Protein AF-0000000084714976 (afdb_homodimer)

Radius of gyration: 17.78 Å; Cα contacts (8 Å, |Δi|>4): 195; chains: 2; bounding box: 33×64×33 Å

Sequence (140 aa):
MPLVHIYVTPPLEDEGQRKELFRSVTEAISKSLEKPPEQTRILLHELPETDWSVAGETVDVRRRASKARKMPLVHIYVTPPLEDEGQRKELFRSVTEAISKSLEKPPEQTRILLHELPETDWSVAGETVDVRRRASKARK

Secondary structure (DSSP, 8-state):
--EEEEEEPSPP-SHHHHHHHHHHHHHHHHHHHT--GGG-EEEEEE--GGG-EETTEEHHHHHHHHHHH-/--EEEEEEPSP--SHHHHHHHHHHHHHHHHHHHT--GGG-EEEEEE--GGG-EETTEEHHHHHHHHHHH-

Structure (mmCIF, N/CA/C/O backbone):
data_AF-0000000084714976-model_v1
#
loop_
_entity.id
_entity.type
_entity.pdbx_description
1 polymer '4-oxalocrotonate tautomerase-like domain-containing protein'
#
loop_
_atom_site.group_PDB
_atom_site.id
_atom_site.type_symbol
_atom_site.label_atom_id
_atom_site.label_alt_id
_atom_site.label_comp_id
_atom_site.label_asym_id
_atom_site.label_entity_id
_atom_site.label_seq_id
_atom_site.pdbx_PDB_ins_code
_atom_site.Cartn_x
_atom_site.Cartn_y
_atom_site.Cartn_z
_atom_site.occupancy
_atom_site.B_iso_or_equiv
_atom_site.auth_seq_id
_atom_site.auth_comp_id
_atom_site.auth_asym_id
_atom_site.auth_atom_id
_atom_site.pdbx_PDB_model_num
ATOM 1 N N . MET A 1 1 ? 1.905 -13.617 -3.014 1 80.56 1 MET A N 1
ATOM 2 C CA . MET A 1 1 ? 2.621 -12.727 -2.104 1 80.56 1 MET A CA 1
ATOM 3 C C . MET A 1 1 ? 2.252 -11.273 -2.363 1 80.56 1 MET A C 1
ATOM 5 O O . MET A 1 1 ? 2.51 -10.742 -3.447 1 80.56 1 MET A O 1
ATOM 9 N N . PRO A 1 2 ? 1.432 -10.719 -1.462 1 95.19 2 PRO A N 1
ATOM 10 C CA . PRO A 1 2 ? 1.127 -9.305 -1.667 1 95.19 2 PRO A CA 1
ATOM 11 C C . PRO A 1 2 ? 2.104 -8.383 -0.943 1 95.19 2 PRO A C 1
ATOM 13 O O . PRO A 1 2 ? 2.551 -8.695 0.164 1 95.19 2 PRO A O 1
ATOM 16 N N . LEU A 1 3 ? 2.539 -7.406 -1.6 1 97.38 3 LEU A N 1
ATOM 17 C CA . LEU A 1 3 ? 3.354 -6.332 -1.044 1 97.38 3 LEU A CA 1
ATOM 18 C C . LEU A 1 3 ? 2.586 -5.016 -1.039 1 97.38 3 LEU A C 1
ATOM 20 O O . LEU A 1 3 ? 2.004 -4.625 -2.055 1 97.38 3 LEU A O 1
ATOM 24 N N . VAL A 1 4 ? 2.564 -4.348 0.109 1 98.44 4 VAL A N 1
ATOM 25 C CA . VAL A 1 4 ? 1.783 -3.121 0.254 1 98.44 4 VAL A CA 1
ATOM 26 C C . VAL A 1 4 ? 2.693 -1.978 0.696 1 98.44 4 VAL A C 1
ATOM 28 O O . VAL A 1 4 ? 3.393 -2.086 1.705 1 98.44 4 VAL A O 1
ATOM 31 N N . HIS A 1 5 ? 2.693 -0.931 -0.038 1 98.62 5 HIS A N 1
ATOM 32 C CA . HIS A 1 5 ? 3.314 0.324 0.371 1 98.62 5 HIS A CA 1
ATOM 33 C C . HIS A 1 5 ? 2.268 1.335 0.827 1 98.62 5 HIS A C 1
ATOM 35 O O . HIS A 1 5 ? 1.275 1.562 0.132 1 98.62 5 HIS A O 1
ATOM 41 N N . ILE A 1 6 ? 2.545 1.916 1.93 1 98.25 6 ILE A N 1
ATOM 42 C CA . ILE A 1 6 ? 1.669 2.967 2.434 1 98.25 6 ILE A CA 1
ATOM 43 C C . ILE A 1 6 ? 2.467 4.254 2.625 1 98.25 6 ILE A C 1
ATOM 45 O O . ILE A 1 6 ? 3.51 4.254 3.285 1 98.25 6 ILE A O 1
ATOM 49 N N . TYR A 1 7 ? 2.035 5.336 2.057 1 97.12 7 TYR A N 1
ATOM 50 C CA . TYR A 1 7 ? 2.621 6.668 2.182 1 97.12 7 TYR A CA 1
ATOM 51 C C . TYR A 1 7 ? 1.706 7.594 2.973 1 97.12 7 TYR A C 1
ATOM 53 O O . TYR A 1 7 ? 0.538 7.773 2.619 1 97.12 7 TYR A O 1
ATOM 61 N N . VAL A 1 8 ? 2.211 8.125 4.012 1 95.5 8 VAL A N 1
ATOM 62 C CA . VAL A 1 8 ? 1.41 9 4.867 1 95.5 8 VAL A CA 1
ATOM 63 C C . VAL A 1 8 ? 2.256 10.172 5.352 1 95.5 8 VAL A C 1
ATOM 65 O O . VAL A 1 8 ? 3.488 10.117 5.316 1 95.5 8 VAL A O 1
ATOM 68 N N . THR A 1 9 ? 1.541 11.227 5.711 1 93.12 9 THR A N 1
ATOM 69 C CA . THR A 1 9 ? 2.197 12.375 6.312 1 93.12 9 THR A CA 1
ATOM 70 C C . THR A 1 9 ? 2.266 12.227 7.832 1 93.12 9 THR A C 1
ATOM 72 O O . THR A 1 9 ? 1.256 11.953 8.477 1 93.12 9 THR A O 1
ATOM 75 N N . PRO A 1 10 ? 3.48 12.438 8.359 1 89.81 10 PRO A N 1
ATOM 76 C CA . PRO A 1 10 ? 3.586 12.406 9.82 1 89.81 10 PRO A CA 1
ATOM 77 C C . PRO A 1 10 ? 2.838 13.555 10.492 1 89.81 10 PRO A C 1
ATOM 79 O O . PRO A 1 10 ? 2.518 14.555 9.836 1 89.81 10 PRO A O 1
ATOM 82 N N . PRO A 1 11 ? 2.557 13.391 11.852 1 84.62 11 PRO A N 1
ATOM 83 C CA . PRO A 1 11 ? 2.941 12.32 12.781 1 84.62 11 PRO A CA 1
ATOM 84 C C . PRO A 1 11 ? 1.914 11.188 12.836 1 84.62 11 PRO A C 1
ATOM 86 O O . PRO A 1 11 ? 0.72 11.43 12.641 1 84.62 11 PRO A O 1
ATOM 89 N N . LEU A 1 12 ? 2.451 10.016 12.742 1 82.38 12 LEU A N 1
ATOM 90 C CA . LEU A 1 12 ? 1.621 8.914 13.219 1 82.38 12 LEU A CA 1
ATOM 91 C C . LEU A 1 12 ? 1.632 8.852 14.742 1 82.38 12 LEU A C 1
ATOM 93 O O . LEU A 1 12 ? 2.654 9.125 15.375 1 82.38 12 LEU A O 1
ATOM 97 N N . GLU A 1 13 ? 0.406 8.938 15.227 1 75.12 13 GLU A N 1
ATOM 98 C CA . GLU A 1 13 ? 0.38 8.945 16.688 1 75.12 13 GLU A CA 1
ATOM 99 C C . GLU A 1 13 ? 1.286 7.855 17.266 1 75.12 13 GLU A C 1
ATOM 101 O O . GLU A 1 13 ? 2.049 7.227 16.531 1 75.12 13 GLU A O 1
ATOM 106 N N . ASP A 1 14 ? 0.954 7.305 18.469 1 72.25 14 ASP A N 1
ATOM 107 C CA . ASP A 1 14 ? 1.744 6.398 19.297 1 72.25 14 ASP A CA 1
ATOM 108 C C . ASP A 1 14 ? 1.96 5.062 18.594 1 72.25 14 ASP A C 1
ATOM 110 O O . ASP A 1 14 ? 1.379 4.812 17.531 1 72.25 14 ASP A O 1
ATOM 114 N N . GLU A 1 15 ? 2.885 4.352 18.969 1 82.44 15 GLU A N 1
ATOM 115 C CA . GLU A 1 15 ? 3.172 2.984 18.547 1 82.44 15 GLU A CA 1
ATOM 116 C C . GLU A 1 15 ? 1.885 2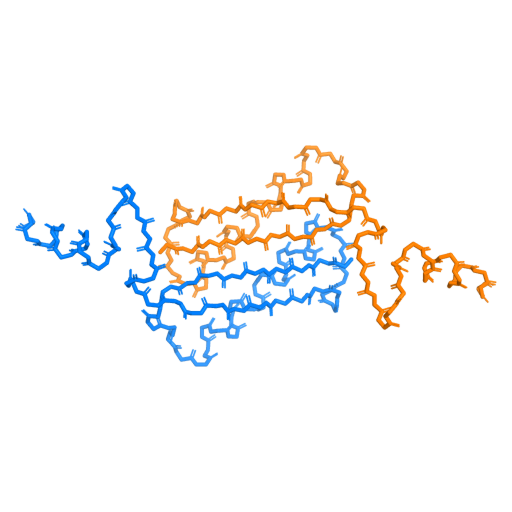.193 18.328 1 82.44 15 GLU A C 1
ATOM 118 O O . GLU A 1 15 ? 1.818 1.336 17.438 1 82.44 15 GLU A O 1
ATOM 123 N N . GLY A 1 16 ? 0.872 2.787 18.891 1 88.06 16 GLY A N 1
ATOM 124 C CA . GLY A 1 16 ? -0.406 2.098 18.812 1 88.06 16 GLY A CA 1
ATOM 125 C C . GLY A 1 16 ? -1.084 2.252 17.469 1 88.06 16 GLY A C 1
ATOM 126 O O . GLY A 1 16 ? -1.607 1.281 16.906 1 88.06 16 GLY A O 1
ATOM 127 N N . GLN A 1 17 ? -0.989 3.436 16.828 1 91.94 17 GLN A N 1
ATOM 128 C CA . GLN A 1 17 ? -1.637 3.689 15.547 1 91.94 17 GLN A CA 1
ATOM 129 C C . GLN A 1 17 ? -0.979 2.885 14.43 1 91.94 17 GLN A C 1
ATOM 131 O O . GLN A 1 17 ? -1.666 2.344 13.555 1 91.94 17 GLN A O 1
ATOM 136 N N . ARG A 1 18 ? 0.341 2.826 14.492 1 92.69 18 ARG A N 1
ATOM 137 C CA . ARG A 1 18 ? 1.089 2.051 13.508 1 92.69 18 ARG A CA 1
ATOM 138 C C . ARG A 1 18 ? 0.7 0.577 13.562 1 92.69 18 ARG A C 1
ATOM 140 O O . ARG A 1 18 ? 0.441 -0.04 12.523 1 92.69 18 ARG A O 1
ATOM 147 N N . LYS A 1 19 ? 0.709 0.093 14.773 1 94.12 19 LYS A N 1
ATOM 148 C CA . LYS A 1 19 ? 0.377 -1.317 14.961 1 94.12 19 LYS A CA 1
ATOM 149 C C . LYS A 1 19 ? -1.03 -1.62 14.453 1 94.12 19 LYS A C 1
ATOM 151 O O . LYS A 1 19 ? -1.252 -2.635 13.789 1 94.12 19 LYS A O 1
ATOM 156 N N . GLU A 1 20 ? -1.889 -0.746 14.766 1 95 20 GLU A N 1
ATOM 157 C CA . GLU A 1 20 ? -3.268 -0.913 14.32 1 95 20 GLU A CA 1
ATOM 158 C C . GLU A 1 20 ? -3.365 -0.843 12.797 1 95 20 GLU A C 1
ATOM 160 O O . GLU A 1 20 ? -4.113 -1.604 12.18 1 95 20 GLU A O 1
ATOM 165 N N . LEU A 1 21 ? -2.637 0.051 12.203 1 96.69 21 LEU A N 1
ATOM 166 C CA . LEU A 1 21 ? -2.604 0.192 10.75 1 96.69 21 LEU A CA 1
ATOM 167 C C . LEU A 1 21 ? -2.135 -1.101 10.094 1 96.69 21 LEU A C 1
ATOM 169 O O . LEU A 1 21 ? -2.797 -1.617 9.188 1 96.69 21 LEU A O 1
ATOM 173 N N . PHE A 1 22 ? -1.027 -1.646 10.602 1 97.25 22 PHE A N 1
ATOM 174 C CA . PHE A 1 22 ? -0.47 -2.871 10.047 1 97.25 22 PHE A CA 1
ATOM 175 C C . PHE A 1 22 ? -1.455 -4.027 10.18 1 97.25 22 PHE A C 1
ATOM 177 O O . PHE A 1 22 ? -1.668 -4.781 9.234 1 97.25 22 PHE A O 1
ATOM 184 N N . ARG A 1 23 ? -2.053 -4.129 11.289 1 97.31 23 ARG A N 1
ATOM 185 C CA . ARG A 1 23 ? -2.994 -5.211 11.555 1 97.31 23 ARG A CA 1
ATOM 186 C C . ARG A 1 23 ? -4.215 -5.109 10.641 1 97.31 23 ARG A C 1
ATOM 188 O O . ARG A 1 23 ? -4.609 -6.09 10.008 1 97.31 23 ARG A O 1
ATOM 195 N N . SER A 1 24 ? -4.773 -3.973 10.625 1 97.88 24 SER A N 1
ATOM 196 C CA . SER A 1 24 ? -6.004 -3.766 9.867 1 97.88 24 SER A CA 1
ATOM 197 C C . SER A 1 24 ? -5.773 -3.984 8.375 1 97.88 24 SER A C 1
ATOM 199 O O . SER A 1 24 ? -6.602 -4.602 7.695 1 97.88 24 SER A O 1
ATOM 201 N N . VAL A 1 25 ? -4.68 -3.525 7.859 1 98.12 25 VAL A N 1
ATOM 202 C CA . VAL A 1 25 ? -4.383 -3.693 6.438 1 98.12 25 VAL A CA 1
ATOM 203 C C . VAL A 1 25 ? -4.105 -5.164 6.141 1 98.12 25 VAL A C 1
ATOM 205 O O . VAL A 1 25 ? -4.566 -5.695 5.129 1 98.12 25 VAL A O 1
ATOM 208 N N . THR A 1 26 ? -3.338 -5.793 7 1 98.31 26 THR A N 1
ATOM 209 C CA . THR A 1 26 ? -3.07 -7.215 6.832 1 98.31 26 THR A CA 1
ATOM 210 C C . THR A 1 26 ? -4.371 -8.008 6.781 1 98.31 26 THR A C 1
ATOM 212 O O . THR A 1 26 ? -4.551 -8.867 5.91 1 98.31 26 THR A O 1
ATOM 215 N N . GLU A 1 27 ? -5.285 -7.699 7.645 1 97.75 27 GLU A N 1
ATOM 216 C CA . GLU A 1 27 ? -6.574 -8.375 7.684 1 97.75 27 GLU A CA 1
ATOM 217 C C . GLU A 1 27 ? -7.371 -8.117 6.406 1 97.75 27 GLU A C 1
ATOM 219 O O . GLU A 1 27 ? -7.992 -9.031 5.863 1 97.75 27 GLU A O 1
ATOM 224 N N . ALA A 1 28 ? -7.348 -6.922 5.977 1 97.75 28 ALA A N 1
ATOM 225 C CA . ALA A 1 28 ? -8.07 -6.555 4.762 1 97.75 28 ALA A CA 1
ATOM 226 C C . ALA A 1 28 ? -7.543 -7.332 3.559 1 97.75 28 ALA A C 1
ATOM 228 O O . ALA A 1 28 ? -8.328 -7.855 2.762 1 97.75 28 ALA A O 1
ATOM 229 N N . ILE A 1 29 ? -6.246 -7.391 3.41 1 97.38 29 ILE A N 1
ATOM 230 C CA . ILE A 1 29 ? -5.613 -8.094 2.299 1 97.38 29 ILE A CA 1
ATOM 231 C C . ILE A 1 29 ? -5.934 -9.586 2.379 1 97.38 29 ILE A C 1
ATOM 233 O O . ILE A 1 29 ? -6.32 -10.195 1.38 1 97.38 29 ILE A O 1
ATOM 237 N N . SER A 1 30 ? -5.82 -10.141 3.551 1 97 30 SER A N 1
ATOM 238 C CA . SER A 1 30 ? -6.043 -11.57 3.752 1 97 30 SER A CA 1
ATOM 239 C C . SER A 1 30 ? -7.477 -11.953 3.402 1 97 30 SER A C 1
ATOM 241 O O . SER A 1 30 ? -7.703 -12.961 2.73 1 97 30 SER A O 1
ATOM 243 N N . LYS A 1 31 ? -8.352 -11.172 3.824 1 94.38 31 LYS A N 1
ATOM 244 C CA . LYS A 1 31 ? -9.766 -11.43 3.584 1 94.38 31 LYS A CA 1
ATOM 245 C C . LYS A 1 31 ? -10.109 -11.297 2.102 1 94.38 31 LYS A C 1
ATOM 247 O O . LYS A 1 31 ? -10.812 -12.141 1.543 1 94.38 31 LYS A O 1
ATOM 252 N N . SER A 1 32 ? -9.586 -10.344 1.459 1 95 32 SER A N 1
ATOM 253 C CA . SER A 1 32 ? -9.969 -10.031 0.084 1 95 32 SER A CA 1
ATOM 254 C C . SER A 1 32 ? -9.289 -10.969 -0.903 1 95 32 SER A C 1
ATOM 256 O O . SER A 1 32 ? -9.883 -11.359 -1.91 1 95 32 SER A O 1
ATOM 258 N N . LEU A 1 33 ? -8.117 -11.344 -0.616 1 93.19 33 LEU A N 1
ATOM 259 C CA . LEU A 1 33 ? -7.348 -12.18 -1.537 1 93.19 33 LEU A CA 1
ATOM 260 C C . LEU A 1 33 ? -7.371 -13.641 -1.101 1 93.19 33 LEU A C 1
ATOM 262 O O . LEU A 1 33 ? -6.906 -14.516 -1.83 1 93.19 33 LEU A O 1
ATOM 266 N N . GLU A 1 34 ? -7.918 -13.82 0.088 1 92.5 34 GLU A N 1
ATOM 267 C CA . GLU A 1 34 ? -8.008 -15.172 0.637 1 92.5 34 GLU A CA 1
ATOM 268 C C . GLU A 1 34 ? -6.625 -15.797 0.791 1 92.5 34 GLU A C 1
ATOM 270 O O . GLU A 1 34 ? -6.398 -16.922 0.361 1 92.5 34 GLU A O 1
ATOM 275 N N . LYS A 1 35 ? -5.758 -15.07 1.356 1 92.44 35 LYS A N 1
AT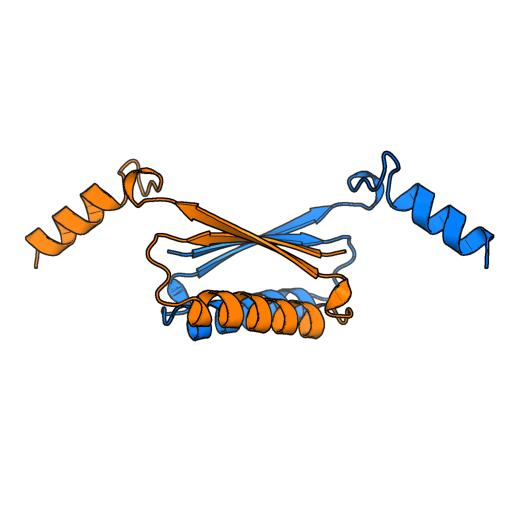OM 276 C CA . LYS A 1 35 ? -4.395 -15.492 1.659 1 92.44 35 LYS A CA 1
ATOM 277 C C . LYS A 1 35 ? -4.082 -15.32 3.143 1 92.44 35 LYS A C 1
ATOM 279 O O . LYS A 1 35 ? -4.594 -14.406 3.787 1 92.44 35 LYS A O 1
ATOM 284 N N . PRO A 1 36 ? -3.236 -16.219 3.576 1 95.5 36 PRO A N 1
ATOM 285 C CA . PRO A 1 36 ? -2.871 -16.078 4.988 1 95.5 36 PRO A CA 1
ATOM 286 C C . PRO A 1 36 ? -2.117 -14.781 5.27 1 95.5 36 PRO A C 1
ATOM 288 O O . PRO A 1 36 ? -1.382 -14.289 4.41 1 95.5 36 PRO A O 1
ATOM 291 N N . PRO A 1 37 ? -2.297 -14.195 6.484 1 96.5 37 PRO A N 1
ATOM 292 C CA . PRO A 1 37 ? -1.669 -12.93 6.855 1 96.5 37 PRO A CA 1
ATOM 293 C C . PRO A 1 37 ? -0.147 -12.961 6.73 1 96.5 37 PRO A C 1
ATOM 295 O O . PRO A 1 37 ? 0.479 -11.93 6.48 1 96.5 37 PRO A O 1
ATOM 298 N N . GLU A 1 38 ? 0.409 -14.141 6.848 1 95.44 38 GLU A N 1
ATOM 299 C CA . GLU A 1 38 ? 1.863 -14.266 6.832 1 95.44 38 GLU A CA 1
ATOM 300 C C . GLU A 1 38 ? 2.43 -13.953 5.453 1 95.44 38 GLU A C 1
ATOM 302 O O . GLU A 1 38 ? 3.631 -13.711 5.309 1 95.44 38 GLU A O 1
ATOM 307 N N . GLN A 1 39 ? 1.629 -13.875 4.492 1 93.25 39 GLN A N 1
ATOM 308 C CA . GLN A 1 39 ? 2.096 -13.68 3.125 1 93.25 39 GLN A CA 1
ATOM 309 C C . GLN A 1 39 ? 2.072 -12.195 2.748 1 93.25 39 GLN A C 1
ATOM 311 O O . GLN A 1 39 ? 2.545 -11.82 1.673 1 93.25 39 GLN A O 1
ATOM 316 N N . THR A 1 40 ? 1.59 -11.43 3.656 1 96.81 40 THR A N 1
ATOM 317 C CA . THR A 1 40 ? 1.47 -10.008 3.375 1 96.81 40 THR A CA 1
ATOM 318 C C . THR A 1 40 ? 2.635 -9.234 3.986 1 96.81 40 THR A C 1
ATOM 320 O O . THR A 1 40 ? 2.967 -9.422 5.156 1 96.81 40 THR A O 1
ATOM 323 N N . ARG A 1 41 ? 3.289 -8.461 3.244 1 97.19 41 ARG A N 1
ATOM 324 C CA . ARG A 1 41 ? 4.328 -7.543 3.711 1 97.19 41 ARG A CA 1
ATOM 325 C C . ARG A 1 41 ? 3.906 -6.09 3.51 1 97.19 41 ARG A C 1
ATOM 327 O O . ARG A 1 41 ? 3.334 -5.742 2.475 1 97.19 41 ARG A O 1
ATOM 334 N N . ILE A 1 42 ? 4.195 -5.277 4.562 1 98.31 42 ILE A N 1
ATOM 335 C CA . ILE A 1 42 ? 3.783 -3.879 4.504 1 98.31 42 ILE A CA 1
ATOM 336 C C . ILE A 1 42 ? 4.988 -2.975 4.754 1 98.31 42 ILE A C 1
ATOM 338 O O . ILE A 1 42 ? 5.75 -3.193 5.699 1 98.31 42 ILE A O 1
ATOM 342 N N . LEU A 1 43 ? 5.211 -2.049 3.957 1 97.69 43 LEU A N 1
ATOM 343 C CA . LEU A 1 43 ? 6.176 -0.973 4.148 1 97.69 43 LEU A CA 1
ATOM 344 C C . LEU A 1 43 ? 5.469 0.365 4.34 1 97.69 43 LEU A C 1
ATOM 346 O O . LEU A 1 43 ? 4.699 0.793 3.475 1 97.69 43 LEU A O 1
ATOM 350 N N . LEU A 1 44 ? 5.727 1.008 5.395 1 96.75 44 LEU A N 1
ATOM 351 C CA . LEU A 1 44 ? 5.148 2.309 5.707 1 96.75 44 LEU A CA 1
ATOM 352 C C . LEU A 1 44 ? 6.152 3.428 5.453 1 96.75 44 LEU A C 1
ATOM 354 O O . LEU A 1 44 ? 7.258 3.412 5.996 1 96.75 44 LEU A O 1
ATOM 358 N N . HIS A 1 45 ? 5.762 4.379 4.66 1 96.19 45 HIS A N 1
ATOM 359 C CA . HIS A 1 45 ? 6.578 5.539 4.32 1 96.19 45 HIS A CA 1
ATOM 360 C C . HIS A 1 45 ? 5.98 6.816 4.898 1 96.19 45 HIS A C 1
ATOM 362 O O . HIS A 1 45 ? 4.863 7.199 4.543 1 96.19 45 HIS A O 1
ATOM 368 N N . GLU A 1 46 ? 6.73 7.43 5.762 1 94.81 46 GLU A N 1
ATOM 369 C CA . GLU A 1 46 ? 6.316 8.727 6.293 1 94.81 46 GLU A CA 1
ATOM 370 C C . GLU A 1 46 ? 7.008 9.867 5.559 1 94.81 46 GLU A C 1
ATOM 372 O O . GLU A 1 46 ? 8.219 10.039 5.676 1 94.81 46 GLU A O 1
ATOM 377 N N . LEU A 1 47 ? 6.176 10.594 4.871 1 95.5 47 LEU A N 1
ATOM 378 C CA . LEU A 1 47 ? 6.695 11.703 4.078 1 95.5 47 LEU A CA 1
ATOM 379 C C . LEU A 1 47 ? 6.148 13.031 4.582 1 95.5 47 LEU A C 1
ATOM 381 O O . LEU A 1 47 ? 4.941 13.18 4.781 1 95.5 47 LEU A O 1
ATOM 385 N N . PRO A 1 48 ? 7.125 13.969 4.82 1 94.44 48 PRO A N 1
ATOM 386 C CA . PRO A 1 48 ? 6.621 15.289 5.211 1 94.44 48 PRO A CA 1
ATOM 387 C C . PRO A 1 48 ? 5.77 15.945 4.121 1 94.44 48 PRO A C 1
ATOM 389 O O . PRO A 1 48 ? 5.809 15.516 2.965 1 94.44 48 PRO A O 1
ATOM 392 N N . GLU A 1 49 ? 4.988 16.922 4.465 1 92.75 49 GLU A N 1
ATOM 393 C CA . GLU A 1 49 ? 4.082 17.609 3.549 1 92.75 49 GLU A CA 1
ATOM 394 C C . GLU A 1 49 ? 4.844 18.234 2.379 1 92.75 49 GLU A C 1
ATOM 396 O O . GLU A 1 49 ? 4.285 18.422 1.298 1 92.75 49 GLU A O 1
ATOM 401 N N . THR A 1 50 ? 6.121 18.578 2.611 1 94.69 50 THR A N 1
ATOM 402 C CA . THR A 1 50 ? 6.961 19.188 1.586 1 94.69 50 THR A CA 1
ATOM 403 C C . THR A 1 50 ? 7.266 18.188 0.474 1 94.69 50 THR A C 1
ATOM 405 O O . THR A 1 50 ? 7.68 18.578 -0.621 1 94.69 50 THR A O 1
ATOM 408 N N . ASP A 1 51 ? 7.086 16.922 0.796 1 95.25 51 ASP A N 1
ATOM 409 C CA . ASP A 1 51 ? 7.422 15.875 -0.161 1 95.25 51 ASP A CA 1
ATOM 410 C C . ASP A 1 51 ? 6.18 15.391 -0.907 1 95.25 51 ASP A C 1
ATOM 412 O O . ASP A 1 51 ? 6.242 14.43 -1.667 1 95.25 51 ASP A O 1
ATOM 416 N N . TRP A 1 52 ? 5.09 15.953 -0.669 1 94.31 52 TRP A N 1
ATOM 417 C CA . TRP A 1 52 ? 3.824 15.727 -1.362 1 94.31 52 TRP A CA 1
ATOM 418 C C . TRP A 1 52 ? 3.48 16.906 -2.271 1 94.31 52 TRP A C 1
ATOM 420 O O . TRP A 1 52 ? 3.623 18.062 -1.876 1 94.31 52 TRP A O 1
ATOM 430 N N . SER A 1 53 ? 3.109 16.609 -3.557 1 93.62 53 SER A N 1
ATOM 431 C CA . SER A 1 53 ? 2.688 17.688 -4.453 1 93.62 53 SER A CA 1
ATOM 432 C C . SER A 1 53 ? 1.297 17.422 -5.016 1 93.62 53 SER A C 1
ATOM 434 O O . SER A 1 53 ? 0.964 16.281 -5.352 1 93.62 53 SER A O 1
ATOM 436 N N . VAL A 1 54 ? 0.531 18.453 -5.008 1 89.62 54 VAL A N 1
ATOM 437 C CA . VAL A 1 54 ? -0.771 18.469 -5.664 1 89.62 54 VAL A CA 1
ATOM 438 C C . VAL A 1 54 ? -0.885 19.703 -6.559 1 89.62 54 VAL A C 1
ATOM 440 O O . VAL A 1 54 ? -0.677 20.828 -6.098 1 89.62 54 VAL A O 1
ATOM 443 N N . ALA A 1 55 ? -1.08 19.469 -7.906 1 91 55 ALA A N 1
ATOM 444 C CA . ALA A 1 55 ? -1.245 20.547 -8.875 1 91 55 ALA A CA 1
ATOM 445 C C . ALA A 1 55 ? -0.004 21.438 -8.922 1 91 55 ALA A C 1
ATOM 447 O O . ALA A 1 55 ? -0.111 22.656 -9.055 1 91 55 ALA A O 1
ATOM 448 N N . GLY A 1 56 ? 1.143 20.844 -8.617 1 92.12 56 GLY A N 1
ATOM 449 C CA . GLY A 1 56 ? 2.404 21.562 -8.758 1 92.12 56 GLY A CA 1
ATOM 450 C C . GLY A 1 56 ? 2.818 22.297 -7.5 1 92.12 56 GLY A C 1
ATOM 451 O O . GLY A 1 56 ? 3.844 22.984 -7.484 1 92.12 56 GLY A O 1
ATOM 452 N N . GLU A 1 57 ? 1.984 22.141 -6.562 1 93.31 57 GLU A N 1
ATOM 453 C CA . GLU A 1 57 ? 2.297 22.781 -5.289 1 93.31 57 GLU A CA 1
ATOM 454 C C . GLU A 1 57 ? 2.447 21.75 -4.172 1 93.31 57 GLU A C 1
ATOM 456 O O . GLU A 1 57 ? 1.695 20.781 -4.113 1 93.31 57 GLU A O 1
ATOM 461 N N . THR A 1 58 ? 3.391 22.109 -3.271 1 92.38 58 THR A N 1
ATOM 462 C CA . THR A 1 58 ? 3.564 21.219 -2.133 1 92.38 58 THR A CA 1
ATOM 463 C C . THR A 1 58 ? 2.385 21.328 -1.173 1 92.38 58 THR A C 1
ATOM 465 O O . THR A 1 58 ? 1.713 22.359 -1.122 1 92.38 58 THR A O 1
ATOM 468 N N . VAL A 1 59 ? 2.184 20.25 -0.478 1 91.31 59 VAL A N 1
ATOM 469 C CA . VAL A 1 59 ? 0.995 20.172 0.364 1 91.31 59 VAL A CA 1
ATOM 470 C C . VAL A 1 59 ? 1.111 21.156 1.523 1 91.31 59 VAL A C 1
ATOM 472 O O . VAL A 1 59 ? 0.109 21.719 1.971 1 91.31 59 VAL A O 1
ATOM 475 N N . ASP A 1 60 ? 2.367 21.453 1.977 1 90.94 60 ASP A N 1
ATOM 476 C CA . ASP A 1 60 ? 2.521 22.406 3.062 1 90.94 60 ASP A CA 1
ATOM 477 C C . ASP A 1 60 ? 2.033 23.797 2.645 1 90.94 60 ASP A C 1
ATOM 479 O O . ASP A 1 60 ? 1.396 24.5 3.432 1 90.94 60 ASP A O 1
ATOM 483 N N . VAL A 1 61 ? 2.318 24.172 1.428 1 90.31 61 VAL A N 1
ATOM 484 C CA . VAL A 1 61 ? 1.908 25.469 0.884 1 90.31 61 VAL A CA 1
ATOM 485 C C . VAL A 1 61 ? 0.39 25.5 0.721 1 90.31 61 VAL A C 1
ATOM 487 O O . VAL A 1 61 ? -0.261 26.469 1.101 1 90.31 61 VAL A O 1
ATOM 490 N N . ARG A 1 62 ? -0.201 24.453 0.247 1 87.44 62 ARG A N 1
ATOM 491 C CA . ARG A 1 62 ? -1.641 24.359 0.027 1 87.44 62 ARG A CA 1
ATOM 492 C C . ARG A 1 62 ? -2.402 24.438 1.347 1 87.44 62 ARG A C 1
ATOM 494 O O . ARG A 1 62 ? -3.453 25.078 1.427 1 87.44 62 ARG A O 1
ATOM 501 N N . ARG A 1 63 ? -1.872 23.781 2.338 1 84.94 63 ARG A N 1
ATOM 502 C CA . ARG A 1 63 ? -2.52 23.766 3.646 1 84.94 63 ARG A CA 1
ATOM 503 C C . ARG A 1 63 ? -2.479 25.141 4.297 1 84.94 63 ARG A C 1
ATOM 505 O O . ARG A 1 63 ? -3.453 25.578 4.914 1 84.94 63 ARG A O 1
ATOM 512 N N . ARG A 1 64 ? -1.335 25.797 4.125 1 86.31 64 ARG A N 1
ATOM 513 C CA . ARG A 1 64 ? -1.194 27.141 4.68 1 86.31 64 ARG A CA 1
ATOM 514 C C . ARG A 1 64 ? -2.152 28.109 4.004 1 86.31 64 ARG A C 1
ATOM 516 O O . ARG A 1 64 ? -2.746 28.969 4.664 1 86.31 64 ARG A O 1
ATOM 523 N N . ALA A 1 65 ? -2.291 27.953 2.715 1 85.81 65 ALA A N 1
ATOM 524 C CA . ALA A 1 65 ? -3.189 28.828 1.951 1 85.81 65 ALA A CA 1
ATOM 525 C C . ALA A 1 65 ? -4.645 28.562 2.332 1 85.81 65 ALA A C 1
ATOM 527 O O . ALA A 1 65 ? -5.449 29.5 2.391 1 85.81 65 ALA A O 1
ATOM 528 N N . SER A 1 66 ? -5.008 27.312 2.572 1 82.06 66 SER A N 1
ATOM 529 C CA . SER A 1 66 ? -6.371 26.953 2.947 1 82.06 66 SER A CA 1
ATOM 530 C C . SER A 1 66 ? -6.727 27.5 4.324 1 82.06 66 SER A C 1
ATOM 532 O O . SER A 1 66 ? -7.867 27.906 4.566 1 82.06 66 SER A O 1
ATOM 534 N N . LYS A 1 67 ? -5.727 27.547 5.164 1 83 67 LYS A N 1
ATOM 535 C CA . LYS A 1 67 ? -5.926 28.094 6.508 1 83 67 LYS A CA 1
ATOM 536 C C . LYS A 1 67 ? -6.059 29.609 6.477 1 83 67 LYS A C 1
ATOM 538 O O . LYS A 1 67 ? -6.785 30.188 7.285 1 83 67 LYS A O 1
ATOM 543 N N . ALA A 1 68 ? -5.43 30.172 5.512 1 83.88 68 ALA A N 1
ATOM 544 C CA . ALA A 1 68 ? -5.492 31.625 5.379 1 83.88 68 ALA A CA 1
ATOM 545 C C . ALA A 1 68 ? -6.82 32.062 4.77 1 83.88 68 ALA A C 1
ATOM 547 O O . ALA A 1 68 ? -7.316 33.156 5.066 1 83.88 68 ALA A O 1
ATOM 548 N N . ARG A 1 69 ? -7.34 31.234 4.012 1 76.44 69 ARG A N 1
ATOM 549 C CA . ARG A 1 69 ? -8.609 31.578 3.371 1 76.44 69 ARG A CA 1
ATOM 550 C C . ARG A 1 69 ? -9.773 31.375 4.332 1 76.44 69 ARG A C 1
ATOM 552 O O . ARG A 1 69 ? -10.812 32.031 4.199 1 76.44 69 ARG A O 1
ATOM 559 N N . LYS A 1 70 ? -9.578 30.609 5.305 1 68.75 70 LYS A N 1
ATOM 560 C CA . LYS A 1 70 ? -10.656 30.438 6.273 1 68.75 70 LYS A CA 1
ATOM 561 C C . LYS A 1 70 ? -10.656 31.562 7.301 1 68.75 70 LYS A C 1
ATOM 563 O O . LYS A 1 70 ? -11.719 32.062 7.688 1 68.75 70 LYS A O 1
ATOM 568 N N . MET B 1 1 ? -3.32 12.742 3.457 1 80.38 1 MET B N 1
ATOM 569 C CA . MET B 1 1 ? -3.588 12.023 2.217 1 80.38 1 MET B CA 1
ATOM 570 C C . MET B 1 1 ? -2.76 10.742 2.139 1 80.38 1 MET B C 1
ATOM 572 O O . MET B 1 1 ? -1.531 10.797 2.072 1 80.38 1 MET B O 1
ATOM 576 N N . PRO B 1 2 ? -3.426 9.594 2.412 1 95.12 2 PRO B N 1
ATOM 577 C CA . PRO B 1 2 ? -2.66 8.352 2.281 1 95.12 2 PRO B CA 1
ATOM 578 C C . PRO B 1 2 ? -2.709 7.773 0.869 1 95.12 2 PRO B C 1
ATOM 580 O O . PRO B 1 2 ? -3.744 7.852 0.201 1 95.12 2 PRO B O 1
ATOM 583 N N . LEU B 1 3 ? -1.624 7.391 0.383 1 97.38 3 LEU B N 1
ATOM 584 C CA . LEU B 1 3 ? -1.485 6.68 -0.883 1 97.38 3 LEU B CA 1
ATOM 585 C C . LEU B 1 3 ? -1.034 5.238 -0.653 1 97.38 3 LEU B C 1
ATOM 587 O O . LEU B 1 3 ? -0.076 4.996 0.084 1 97.38 3 LEU B O 1
ATOM 591 N N . VAL B 1 4 ? -1.745 4.293 -1.241 1 98.5 4 VAL B N 1
ATOM 592 C CA . VAL B 1 4 ? -1.461 2.877 -1.021 1 98.5 4 VAL B CA 1
ATOM 593 C C . VAL B 1 4 ? -1.173 2.193 -2.355 1 98.5 4 VAL B C 1
ATOM 595 O O . VAL B 1 4 ? -1.982 2.262 -3.283 1 98.5 4 VAL B O 1
ATOM 598 N N . HIS B 1 5 ? -0.056 1.561 -2.453 1 98.62 5 HIS B N 1
ATOM 599 C CA . HIS B 1 5 ? 0.259 0.664 -3.559 1 98.62 5 HIS B CA 1
ATOM 600 C C . HIS B 1 5 ? 0.134 -0.796 -3.139 1 98.62 5 HIS B C 1
ATOM 602 O O . HIS B 1 5 ? 0.677 -1.198 -2.107 1 98.62 5 HIS B O 1
ATOM 608 N N . ILE B 1 6 ? -0.524 -1.522 -3.945 1 98.25 6 ILE B N 1
ATOM 609 C CA . ILE B 1 6 ? -0.644 -2.957 -3.703 1 98.25 6 ILE B CA 1
ATOM 610 C C . ILE B 1 6 ? -0.093 -3.729 -4.898 1 98.25 6 ILE B C 1
ATOM 612 O O . ILE B 1 6 ? -0.486 -3.48 -6.043 1 98.25 6 ILE B O 1
ATOM 616 N N . TYR B 1 7 ? 0.812 -4.629 -4.691 1 97.12 7 TYR B N 1
ATOM 617 C CA . TYR B 1 7 ? 1.402 -5.512 -5.691 1 97.12 7 TYR B CA 1
ATOM 618 C C . TYR B 1 7 ? 0.964 -6.957 -5.473 1 97.12 7 TYR B C 1
ATOM 620 O O . TYR B 1 7 ? 1.149 -7.508 -4.383 1 97.12 7 TYR B O 1
ATOM 628 N N . VAL B 1 8 ? 0.386 -7.52 -6.465 1 95.5 8 VAL B N 1
ATOM 629 C CA . VAL B 1 8 ? -0.115 -8.883 -6.352 1 95.5 8 VAL B CA 1
ATOM 630 C C . VAL B 1 8 ? 0.134 -9.633 -7.656 1 95.5 8 VAL B C 1
ATOM 632 O O . VAL B 1 8 ? 0.343 -9.023 -8.703 1 95.5 8 VAL B O 1
ATOM 635 N N . THR B 1 9 ? 0.156 -10.961 -7.52 1 93.25 9 THR B N 1
ATOM 636 C CA . THR B 1 9 ? 0.255 -11.82 -8.695 1 93.25 9 THR B CA 1
ATOM 637 C C . THR B 1 9 ? -1.131 -12.164 -9.234 1 93.25 9 THR B C 1
ATOM 639 O O . THR B 1 9 ? -2.004 -12.602 -8.477 1 93.25 9 THR B O 1
ATOM 642 N N . PRO B 1 10 ? -1.284 -11.969 -10.547 1 89.75 10 PRO B N 1
ATOM 643 C CA . PRO B 1 10 ? -2.562 -12.375 -11.141 1 89.75 10 PRO B CA 1
ATOM 644 C C . PRO B 1 10 ? -2.773 -13.883 -11.109 1 89.75 10 PRO B C 1
ATOM 646 O O . PRO B 1 10 ? -1.814 -14.641 -10.945 1 89.75 10 PRO B O 1
ATOM 649 N N . PRO B 1 11 ? -4.105 -14.328 -11.312 1 84.38 11 PRO B N 1
ATOM 650 C CA . PRO B 1 11 ? -5.324 -13.57 -11.602 1 84.38 11 PRO B CA 1
ATOM 651 C C . PRO B 1 11 ? -6.066 -13.133 -10.344 1 84.38 11 PRO B C 1
ATOM 653 O O . PRO B 1 11 ? -5.988 -13.805 -9.312 1 84.38 11 PRO B O 1
ATOM 656 N N . LEU B 1 12 ? -6.449 -11.906 -10.438 1 82.56 12 LEU B N 1
ATOM 657 C CA . LEU B 1 12 ? -7.52 -11.555 -9.508 1 82.56 12 LEU B CA 1
ATOM 658 C C . LEU B 1 12 ? -8.875 -12.016 -10.031 1 82.56 12 LEU B C 1
ATOM 660 O O . LEU B 1 12 ? -9.125 -11.984 -11.234 1 82.56 12 LEU B O 1
ATOM 664 N N . GLU B 1 13 ? -9.43 -12.938 -9.266 1 74.94 13 GLU B N 1
ATOM 665 C CA . GLU B 1 13 ? -10.633 -13.586 -9.773 1 74.94 13 GLU B CA 1
ATOM 666 C C . GLU B 1 13 ? -11.555 -12.578 -10.461 1 74.94 13 GLU B C 1
ATOM 668 O O . GLU B 1 13 ? -11.523 -12.43 -11.688 1 74.94 13 GLU B O 1
ATOM 673 N N . ASP B 1 14 ? -12.672 -12.188 -9.836 1 71.12 14 ASP B N 1
ATOM 674 C CA . ASP B 1 14 ? -13.75 -11.43 -10.469 1 71.12 14 ASP B CA 1
ATOM 675 C C . ASP B 1 14 ? -13.68 -9.953 -10.086 1 71.12 14 ASP B C 1
ATOM 677 O O . ASP B 1 14 ? -12.961 -9.586 -9.148 1 71.12 14 ASP B O 1
ATOM 681 N N . GLU B 1 15 ? -14.203 -9.156 -10.883 1 82.75 15 GLU B N 1
ATOM 682 C CA . GLU B 1 15 ? -14.414 -7.75 -10.57 1 82.75 15 GLU B CA 1
ATOM 683 C C . GLU B 1 15 ? -14.828 -7.566 -9.109 1 82.75 15 GLU B C 1
ATOM 685 O O . GLU B 1 15 ? -14.453 -6.574 -8.477 1 82.75 15 GLU B O 1
ATOM 690 N N . GLY B 1 16 ? -15.289 -8.672 -8.648 1 88 16 GLY B N 1
ATOM 691 C CA . GLY B 1 16 ? -15.758 -8.625 -7.273 1 88 16 GLY B CA 1
ATOM 692 C C . GLY B 1 16 ? -14.625 -8.609 -6.258 1 88 16 GLY B C 1
ATOM 693 O O . GLY B 1 16 ? -14.664 -7.859 -5.285 1 88 16 GLY B O 1
ATOM 694 N N . GLN B 1 17 ? -13.531 -9.359 -6.551 1 91.88 17 GLN B N 1
ATOM 695 C CA . GLN B 1 17 ? -12.414 -9.438 -5.621 1 91.88 17 GLN B CA 1
ATOM 696 C C . GLN B 1 17 ? -11.672 -8.109 -5.535 1 91.88 17 GLN B C 1
ATOM 698 O O . GLN B 1 17 ? -11.273 -7.68 -4.449 1 91.88 17 GLN B O 1
ATOM 703 N N . ARG B 1 18 ? -11.516 -7.473 -6.68 1 92.69 18 ARG B N 1
ATOM 704 C CA . ARG B 1 18 ? -10.867 -6.164 -6.727 1 92.69 18 ARG B CA 1
ATOM 705 C C . ARG B 1 18 ? -11.641 -5.137 -5.91 1 92.69 18 ARG B C 1
ATOM 707 O O . ARG B 1 18 ? -11.055 -4.395 -5.117 1 92.69 18 ARG B O 1
ATOM 714 N N . LYS B 1 19 ? -12.914 -5.137 -6.184 1 94.19 19 LYS B N 1
ATOM 715 C CA . LYS B 1 19 ? -13.773 -4.18 -5.484 1 94.19 19 LYS B CA 1
ATOM 716 C C . LYS B 1 19 ? -13.711 -4.395 -3.975 1 94.19 19 LYS B C 1
ATOM 718 O O . LYS B 1 19 ? -13.625 -3.434 -3.209 1 94.19 19 LYS B O 1
ATOM 723 N N . GLU B 1 20 ? -13.75 -5.609 -3.625 1 95.06 20 GLU B N 1
ATOM 724 C CA . GLU B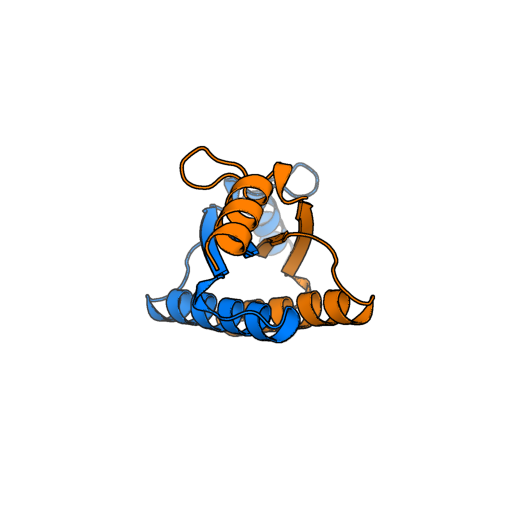 1 20 ? -13.672 -5.941 -2.205 1 95.06 20 GLU B CA 1
ATOM 725 C C . GLU B 1 20 ? -12.328 -5.535 -1.616 1 95.06 20 GLU B C 1
ATOM 727 O O . GLU B 1 20 ? -12.258 -5.039 -0.49 1 95.06 20 GLU B O 1
ATOM 732 N N . LEU B 1 21 ? -11.273 -5.754 -2.346 1 96.75 21 LEU B N 1
ATOM 733 C CA . LEU B 1 21 ? -9.93 -5.367 -1.92 1 96.75 21 LEU B CA 1
ATOM 734 C C . LEU B 1 21 ? -9.852 -3.867 -1.669 1 96.75 21 LEU B C 1
ATOM 736 O O . LEU B 1 21 ? -9.406 -3.434 -0.604 1 96.75 21 LEU B O 1
ATOM 740 N N . PHE B 1 22 ? -10.352 -3.092 -2.627 1 97.25 22 PHE B N 1
ATOM 741 C CA . PHE B 1 22 ? -10.312 -1.64 -2.512 1 97.25 22 PHE B CA 1
ATOM 742 C C . PHE B 1 22 ? -11.125 -1.17 -1.31 1 97.25 22 PHE B C 1
ATOM 744 O O . PHE B 1 22 ? -10.664 -0.32 -0.542 1 97.25 22 PHE B O 1
ATOM 751 N N . ARG B 1 23 ? -12.258 -1.727 -1.133 1 97.38 23 ARG B N 1
ATOM 752 C CA . ARG B 1 23 ? -13.133 -1.338 -0.033 1 97.38 23 ARG B CA 1
ATOM 753 C C . ARG B 1 23 ? -12.5 -1.669 1.314 1 97.38 23 ARG B C 1
ATOM 755 O O . ARG B 1 23 ? -12.453 -0.822 2.209 1 97.38 23 ARG B O 1
ATOM 762 N N . SER B 1 24 ? -12.07 -2.854 1.422 1 97.88 24 SER B N 1
ATOM 763 C CA . SER B 1 24 ? -11.523 -3.324 2.689 1 97.88 24 SER B CA 1
ATOM 764 C C . SER B 1 24 ? -10.273 -2.541 3.082 1 97.88 24 SER B C 1
ATOM 766 O O . SER B 1 24 ? -10.102 -2.176 4.246 1 97.88 24 SER B O 1
ATOM 768 N N . VAL B 1 25 ? -9.422 -2.26 2.15 1 98.12 25 VAL B N 1
ATOM 769 C CA . VAL B 1 25 ? -8.203 -1.512 2.438 1 98.12 25 VAL B CA 1
ATOM 770 C C . VAL B 1 25 ? -8.555 -0.069 2.795 1 98.12 25 VAL B C 1
ATOM 772 O O . VAL B 1 25 ? -7.988 0.5 3.73 1 98.12 25 VAL B O 1
ATOM 775 N N . THR B 1 26 ? -9.461 0.515 2.041 1 98.31 26 THR B N 1
ATOM 776 C CA . THR B 1 26 ? -9.906 1.869 2.346 1 98.31 26 THR B CA 1
ATOM 777 C C . THR B 1 26 ? -10.445 1.953 3.771 1 98.31 26 THR B C 1
ATOM 779 O O . THR B 1 26 ? -10.102 2.871 4.52 1 98.31 26 THR B O 1
ATOM 782 N N . GLU B 1 27 ? -11.219 0.991 4.164 1 97.75 27 GLU B N 1
ATOM 783 C CA . GLU B 1 27 ? -11.781 0.953 5.512 1 97.75 27 GLU B 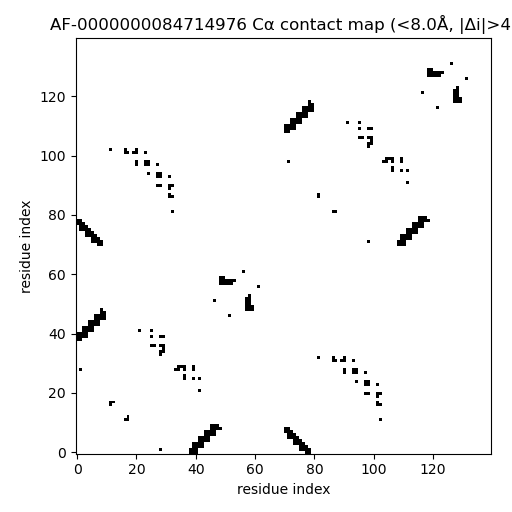CA 1
ATOM 784 C C . GLU B 1 27 ? -10.688 0.807 6.562 1 97.75 27 GLU B C 1
ATOM 786 O O . GLU B 1 27 ? -10.727 1.462 7.605 1 97.75 27 GLU B O 1
ATOM 791 N N . ALA B 1 28 ? -9.766 -0.03 6.281 1 97.75 28 ALA B N 1
ATOM 792 C CA . ALA B 1 28 ? -8.656 -0.253 7.207 1 97.75 28 ALA B CA 1
ATOM 793 C C . ALA B 1 28 ? -7.859 1.03 7.43 1 97.75 28 ALA B C 1
ATOM 795 O O . ALA B 1 28 ? -7.531 1.374 8.57 1 97.75 28 ALA B O 1
ATOM 796 N N . ILE B 1 29 ? -7.531 1.721 6.371 1 97.38 29 ILE B N 1
ATOM 797 C CA . ILE B 1 29 ? -6.762 2.959 6.438 1 97.38 29 ILE B CA 1
ATOM 798 C C . ILE B 1 29 ? -7.559 4.02 7.195 1 97.38 29 ILE B C 1
ATOM 800 O O . ILE B 1 29 ? -7.027 4.688 8.086 1 97.38 29 ILE B O 1
ATOM 804 N N . SER B 1 30 ? -8.812 4.145 6.871 1 97.06 30 SER B N 1
ATOM 805 C CA . SER B 1 30 ? -9.672 5.156 7.48 1 97.06 30 SER B CA 1
ATOM 806 C C . SER B 1 30 ? -9.789 4.945 8.984 1 97.06 30 SER B C 1
ATOM 808 O O . SER B 1 30 ? -9.695 5.898 9.766 1 97.06 30 SER B O 1
ATOM 810 N N . LYS B 1 31 ? -9.961 3.762 9.352 1 94.31 31 LYS B N 1
ATOM 811 C CA . LYS B 1 31 ? -10.102 3.414 10.758 1 94.31 31 LYS B CA 1
ATOM 812 C C . LYS B 1 31 ? -8.805 3.652 11.523 1 94.31 31 LYS B C 1
ATOM 814 O O . LYS B 1 31 ? -8.82 4.211 12.625 1 94.31 31 LYS B O 1
ATOM 819 N N . SER B 1 32 ? -7.715 3.303 10.961 1 95 32 SER B N 1
ATOM 820 C CA . SER B 1 32 ? -6.438 3.344 11.664 1 95 32 SER B CA 1
ATOM 821 C C . SER B 1 32 ? -5.883 4.766 11.727 1 95 32 SER B C 1
ATOM 823 O O . SER B 1 32 ? -5.285 5.16 12.727 1 95 32 SER B O 1
ATOM 825 N N . LEU B 1 33 ? -6.105 5.508 10.727 1 93.19 33 LEU B N 1
ATOM 826 C CA . LEU B 1 33 ? -5.547 6.852 10.648 1 93.19 33 LEU B CA 1
ATOM 827 C C . LEU B 1 33 ? -6.594 7.898 11.008 1 93.19 33 LEU B C 1
ATOM 829 O O . LEU B 1 33 ? -6.273 9.078 11.148 1 93.19 33 LEU B O 1
ATOM 833 N N . GLU B 1 34 ? -7.812 7.406 11.141 1 92.56 34 GLU B N 1
ATOM 834 C CA . GLU B 1 34 ? -8.922 8.297 11.484 1 92.56 34 GLU B CA 1
ATOM 835 C C . GLU B 1 34 ? -9.094 9.383 10.43 1 92.56 34 GLU B C 1
ATOM 837 O O . GLU B 1 34 ? -9.195 10.57 10.758 1 92.56 34 GLU B O 1
ATOM 842 N N . LYS B 1 35 ? -9.109 8.992 9.211 1 92.62 35 LYS B N 1
ATOM 843 C CA . LYS B 1 35 ? -9.336 9.859 8.062 1 92.62 35 LYS B CA 1
ATOM 844 C C . LYS B 1 35 ? -10.5 9.359 7.211 1 92.62 35 LYS B C 1
ATOM 846 O O . LYS B 1 35 ? -10.742 8.148 7.133 1 92.62 35 LYS B O 1
ATOM 851 N N . PRO B 1 36 ? -11.141 10.328 6.645 1 95.56 36 PRO B N 1
ATOM 852 C CA . PRO B 1 36 ? -12.25 9.898 5.789 1 95.56 36 PRO B CA 1
ATOM 853 C C . PRO B 1 36 ? -11.789 9.07 4.594 1 95.56 36 PRO B C 1
ATOM 855 O O . PRO B 1 36 ? -10.688 9.289 4.078 1 95.56 36 PRO B O 1
ATOM 858 N N . PRO B 1 37 ? -12.617 8.102 4.129 1 96.56 37 PRO B N 1
ATOM 859 C CA . PRO B 1 37 ? -12.266 7.207 3.023 1 96.56 37 PRO B CA 1
ATOM 860 C C . PRO B 1 37 ? -11.906 7.965 1.745 1 96.56 37 PRO B C 1
ATOM 862 O O . PRO B 1 37 ? -11.117 7.473 0.934 1 96.56 37 PRO B O 1
ATOM 865 N N . GLU B 1 38 ? -12.445 9.141 1.616 1 95.5 38 GLU B N 1
ATOM 866 C CA . GLU B 1 38 ? -12.242 9.906 0.391 1 95.5 38 GLU B CA 1
ATOM 867 C C . GLU B 1 38 ? -10.789 10.367 0.266 1 95.5 38 GLU B C 1
ATOM 869 O O . GLU B 1 38 ? -10.344 10.75 -0.818 1 95.5 38 GLU B O 1
ATOM 874 N N . GLN B 1 39 ? -10.055 10.266 1.271 1 93.25 39 GLN B N 1
ATOM 875 C CA . GLN B 1 39 ? -8.688 10.773 1.266 1 93.25 39 GLN B CA 1
ATOM 876 C C . GLN B 1 39 ? -7.691 9.672 0.915 1 93.25 39 GLN B C 1
ATOM 878 O O . GLN B 1 39 ? -6.5 9.93 0.734 1 93.25 39 GLN B O 1
ATOM 883 N N . THR B 1 40 ? -8.219 8.508 0.779 1 96.88 40 THR B N 1
ATOM 884 C CA . THR B 1 40 ? -7.348 7.371 0.501 1 96.88 40 THR B CA 1
ATOM 885 C C . THR B 1 40 ? -7.332 7.055 -0.992 1 96.88 40 THR B C 1
ATOM 887 O O . THR B 1 40 ? -8.391 6.961 -1.623 1 96.88 40 THR B O 1
ATOM 890 N N . ARG B 1 41 ? -6.211 6.957 -1.576 1 97.25 41 ARG B N 1
ATOM 891 C CA . ARG B 1 41 ? -6.027 6.516 -2.955 1 97.25 41 ARG B CA 1
ATOM 892 C C . ARG B 1 41 ? -5.27 5.191 -3.006 1 97.25 41 ARG B C 1
ATOM 894 O O . ARG B 1 41 ? -4.305 4.992 -2.266 1 97.25 41 ARG B O 1
ATOM 901 N N . ILE B 1 42 ? -5.777 4.293 -3.898 1 98.31 42 ILE B N 1
ATOM 902 C CA . ILE B 1 42 ? -5.172 2.969 -3.984 1 98.31 42 ILE B CA 1
ATOM 903 C C . ILE B 1 42 ? -4.777 2.676 -5.43 1 98.31 42 ILE B C 1
ATOM 905 O O . ILE B 1 42 ? -5.57 2.883 -6.352 1 98.31 42 ILE B O 1
ATOM 909 N N . LEU B 1 43 ? -3.605 2.279 -5.66 1 97.69 43 LEU B N 1
ATOM 910 C CA . LEU B 1 43 ? -3.121 1.762 -6.934 1 97.69 43 LEU B CA 1
ATOM 911 C C . LEU B 1 43 ? -2.811 0.272 -6.832 1 97.69 43 LEU B C 1
ATOM 913 O O . LEU B 1 43 ? -1.999 -0.142 -6 1 97.69 43 LEU B O 1
ATOM 917 N N . LEU B 1 44 ? -3.406 -0.494 -7.645 1 96.75 44 LEU B N 1
ATOM 918 C CA . LEU B 1 44 ? -3.197 -1.938 -7.688 1 96.75 44 LEU B CA 1
ATOM 919 C C . LEU B 1 44 ? -2.291 -2.324 -8.852 1 96.75 44 LEU B C 1
ATOM 921 O O . LEU B 1 44 ? -2.574 -1.987 -10 1 96.75 44 LEU B O 1
ATOM 925 N N . HIS B 1 45 ? -1.242 -3.018 -8.547 1 96.19 45 HIS B N 1
ATOM 926 C CA . HIS B 1 45 ? -0.279 -3.498 -9.531 1 96.19 45 HIS B CA 1
ATOM 927 C C . HIS B 1 45 ? -0.31 -5.02 -9.633 1 96.19 45 HIS B C 1
ATOM 929 O O . HIS B 1 45 ? -0.028 -5.719 -8.656 1 96.19 45 HIS B O 1
ATOM 935 N N . GLU B 1 46 ? -0.661 -5.477 -10.812 1 94.75 46 GLU B N 1
ATOM 936 C CA . GLU B 1 46 ? -0.615 -6.914 -11.062 1 94.75 46 GLU B CA 1
ATOM 937 C C . GLU B 1 46 ? 0.667 -7.305 -11.797 1 94.75 46 GLU B C 1
ATOM 939 O O . GLU B 1 46 ? 0.86 -6.941 -12.961 1 94.75 46 GLU B O 1
ATOM 944 N N . LEU B 1 47 ? 1.448 -8.055 -11.062 1 95.56 47 LEU B N 1
ATOM 945 C CA . LEU B 1 47 ? 2.732 -8.477 -11.609 1 95.56 47 LEU B CA 1
ATOM 946 C C . LEU B 1 47 ? 2.789 -9.992 -11.758 1 95.56 47 LEU B C 1
ATOM 948 O O . LEU B 1 47 ? 2.463 -10.727 -10.82 1 95.56 47 LEU B O 1
ATOM 952 N N . PRO B 1 48 ? 3.162 -10.414 -13.016 1 94.44 48 PRO B N 1
ATOM 953 C CA . PRO B 1 48 ? 3.318 -11.867 -13.148 1 94.44 48 PRO B CA 1
ATOM 954 C C . PRO B 1 48 ? 4.41 -12.43 -12.242 1 94.44 48 PRO B C 1
ATOM 956 O O . PRO B 1 48 ? 5.242 -11.68 -11.734 1 94.44 48 PRO B O 1
ATOM 959 N N . GLU B 1 49 ? 4.41 -13.719 -12.008 1 92.94 49 GLU B N 1
ATOM 960 C CA . GLU B 1 49 ? 5.355 -14.398 -11.125 1 92.94 49 GLU B CA 1
ATOM 961 C C . GLU B 1 49 ? 6.793 -14.188 -11.594 1 92.94 49 GLU B C 1
ATOM 963 O O . GLU B 1 49 ? 7.727 -14.234 -10.789 1 92.94 49 GLU B O 1
ATOM 968 N N . THR B 1 50 ? 6.977 -13.977 -12.906 1 94.81 50 THR B N 1
ATOM 969 C CA . THR B 1 50 ? 8.297 -13.766 -13.484 1 94.81 50 THR B CA 1
ATOM 970 C C . THR B 1 50 ? 8.883 -12.43 -13.031 1 94.81 50 THR B C 1
ATOM 972 O O . THR B 1 50 ? 10.086 -12.203 -13.141 1 94.81 50 THR B O 1
ATOM 975 N N . ASP B 1 51 ? 8.008 -11.562 -12.57 1 95.31 51 ASP B N 1
ATOM 976 C CA . ASP B 1 51 ? 8.445 -10.227 -12.172 1 95.31 51 ASP B CA 1
ATOM 977 C C . ASP B 1 51 ? 8.656 -10.141 -10.664 1 95.31 51 ASP B C 1
ATOM 979 O O . ASP B 1 51 ? 8.883 -9.055 -10.125 1 95.31 51 ASP B O 1
ATOM 983 N N . TRP B 1 52 ? 8.484 -11.164 -9.977 1 94.38 52 TRP B N 1
ATOM 984 C CA . TRP B 1 52 ? 8.766 -11.312 -8.555 1 94.38 52 TRP B CA 1
ATOM 985 C C . TRP B 1 52 ? 10.023 -12.141 -8.328 1 94.38 52 TRP B C 1
ATOM 987 O O . TRP B 1 52 ? 10.227 -13.172 -8.977 1 94.38 52 TRP B O 1
ATOM 997 N N . SER B 1 53 ? 10.945 -11.641 -7.445 1 93.81 53 SER B N 1
ATOM 998 C CA . SER B 1 53 ? 12.133 -12.422 -7.117 1 93.81 53 SER B CA 1
ATOM 999 C C . SER B 1 53 ? 12.242 -12.656 -5.613 1 93.81 53 SER B C 1
ATOM 1001 O O . SER B 1 53 ? 11.961 -11.75 -4.82 1 93.81 53 SER B O 1
ATOM 1003 N N . VAL B 1 54 ? 12.555 -13.867 -5.289 1 89.75 54 VAL B N 1
ATOM 1004 C CA . VAL B 1 54 ? 12.898 -14.25 -3.926 1 89.75 54 VAL B CA 1
ATOM 1005 C C . VAL B 1 54 ? 14.211 -15.039 -3.928 1 89.75 54 VAL B C 1
ATOM 1007 O O . VAL B 1 54 ? 14.352 -16.031 -4.652 1 89.75 54 VAL B O 1
ATOM 1010 N N . ALA B 1 55 ? 15.266 -14.5 -3.197 1 91 55 ALA B N 1
ATOM 1011 C CA . ALA B 1 55 ? 16.562 -15.148 -3.076 1 91 55 ALA B CA 1
ATOM 1012 C C . ALA B 1 55 ? 17.234 -15.312 -4.441 1 91 55 ALA B C 1
ATOM 1014 O O . ALA B 1 55 ? 17.875 -16.328 -4.715 1 91 55 ALA B O 1
ATOM 1015 N N . GLY B 1 56 ? 16.906 -14.398 -5.348 1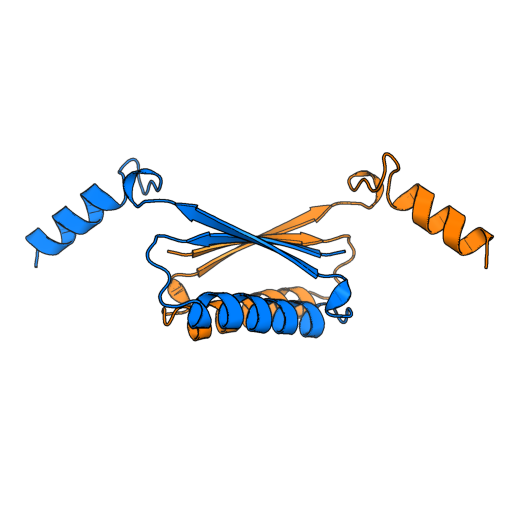 92.19 56 GLY B N 1
ATOM 1016 C CA . GLY B 1 56 ? 17.562 -14.367 -6.641 1 92.19 56 GLY B CA 1
ATOM 1017 C C . GLY B 1 56 ? 16.875 -15.211 -7.691 1 92.19 56 GLY B C 1
ATOM 1018 O O . GLY B 1 56 ? 17.344 -15.312 -8.828 1 92.19 56 GLY B O 1
ATOM 1019 N N . GLU B 1 57 ? 15.828 -15.758 -7.242 1 93.38 57 GLU B N 1
ATOM 1020 C CA . GLU B 1 57 ? 15.062 -16.578 -8.18 1 93.38 57 GLU B CA 1
ATOM 1021 C C . GLU B 1 57 ? 13.656 -16.031 -8.367 1 93.38 57 GLU B C 1
ATOM 1023 O O . GLU B 1 57 ? 13.031 -15.57 -7.402 1 93.38 57 GLU B O 1
ATOM 1028 N N . THR B 1 58 ? 13.195 -16.203 -9.625 1 92.5 58 THR B N 1
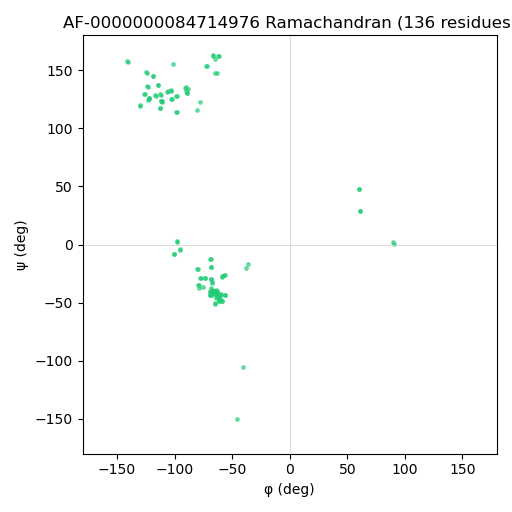ATOM 1029 C CA . THR B 1 58 ? 11.836 -15.758 -9.883 1 92.5 58 THR B CA 1
ATOM 1030 C C . THR B 1 58 ? 10.82 -16.703 -9.227 1 92.5 58 THR B C 1
ATOM 1032 O O . THR B 1 58 ? 11.117 -17.875 -9.008 1 92.5 58 THR B O 1
ATOM 1035 N N . VAL B 1 59 ? 9.688 -16.125 -8.945 1 91.38 59 VAL B N 1
ATOM 1036 C CA . VAL B 1 59 ? 8.695 -16.859 -8.18 1 91.38 59 VAL B CA 1
ATOM 1037 C C . VAL B 1 59 ? 8.141 -18.016 -9.023 1 91.38 59 VAL B C 1
ATOM 1039 O O . VAL B 1 59 ? 7.812 -19.078 -8.492 1 91.38 59 VAL B O 1
ATOM 1042 N N . ASP B 1 60 ? 8.109 -17.844 -10.383 1 91 60 ASP B N 1
ATOM 1043 C CA . ASP B 1 60 ? 7.621 -18.938 -11.227 1 91 60 ASP B CA 1
ATOM 1044 C C . ASP B 1 60 ? 8.516 -20.156 -11.109 1 91 60 ASP B C 1
ATOM 1046 O O . ASP B 1 60 ? 8.016 -21.297 -11.062 1 91 60 ASP B O 1
ATOM 1050 N N . VAL B 1 61 ? 9.797 -19.953 -11.047 1 90.25 61 VAL B N 1
ATOM 1051 C CA . VAL B 1 61 ? 10.773 -21.031 -10.914 1 90.25 61 VAL B CA 1
ATOM 1052 C C . VAL B 1 61 ? 10.641 -21.688 -9.539 1 90.25 61 VAL B C 1
ATOM 1054 O O . VAL B 1 61 ? 10.625 -22.922 -9.43 1 90.25 61 VAL B O 1
ATOM 1057 N N . ARG B 1 62 ? 10.492 -20.922 -8.516 1 87.38 62 ARG B N 1
ATOM 1058 C CA . ARG B 1 62 ? 10.383 -21.422 -7.152 1 87.38 62 ARG B CA 1
ATOM 1059 C C . ARG B 1 62 ? 9.117 -22.266 -6.98 1 87.38 62 ARG B C 1
ATOM 1061 O O . ARG B 1 62 ? 9.133 -23.281 -6.293 1 87.38 62 ARG B O 1
ATOM 1068 N N . ARG B 1 63 ? 8.055 -21.797 -7.57 1 84.94 63 ARG B N 1
ATOM 1069 C CA . ARG B 1 63 ? 6.781 -22.5 -7.465 1 84.94 63 ARG B CA 1
ATOM 1070 C C . ARG B 1 63 ? 6.836 -23.844 -8.188 1 84.94 63 ARG B C 1
ATOM 1072 O O . ARG B 1 63 ? 6.301 -24.844 -7.695 1 84.94 63 ARG B O 1
ATOM 1079 N N . ARG B 1 64 ? 7.496 -23.812 -9.336 1 86.44 64 ARG B N 1
ATOM 1080 C CA . ARG B 1 64 ? 7.641 -25.047 -10.102 1 86.44 64 ARG B CA 1
ATOM 1081 C C . ARG B 1 64 ? 8.492 -26.062 -9.344 1 86.44 64 ARG B C 1
ATOM 1083 O O . ARG B 1 64 ? 8.195 -27.25 -9.336 1 86.44 64 ARG B O 1
ATOM 1090 N N . ALA B 1 65 ? 9.523 -25.562 -8.711 1 85.44 65 ALA B N 1
ATOM 1091 C CA . ALA B 1 65 ? 10.414 -26.422 -7.941 1 85.44 65 ALA B CA 1
ATOM 1092 C C . ALA B 1 65 ? 9.695 -27 -6.723 1 85.44 65 ALA B C 1
ATOM 1094 O O . ALA B 1 65 ? 9.914 -28.156 -6.352 1 85.44 65 ALA B O 1
ATOM 1095 N N . SER B 1 66 ? 8.852 -26.203 -6.062 1 82 66 SER B N 1
ATOM 1096 C CA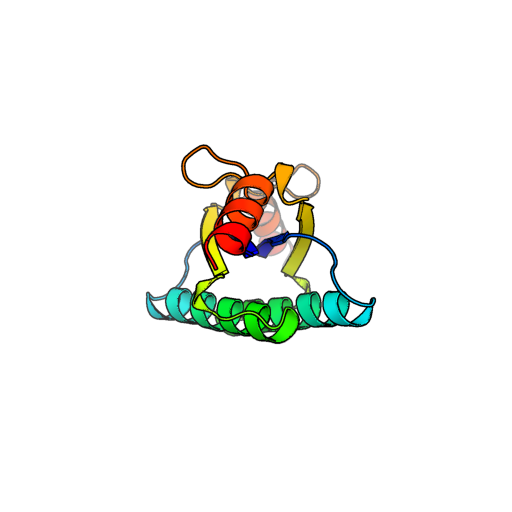 . SER B 1 66 ? 8.117 -26.656 -4.887 1 82 66 SER B CA 1
ATOM 1097 C C . SER B 1 66 ? 7.09 -27.719 -5.25 1 82 66 SER B C 1
ATOM 1099 O O . SER B 1 66 ? 6.844 -28.641 -4.469 1 82 66 SER B O 1
ATOM 1101 N N . LYS B 1 67 ? 6.562 -27.578 -6.449 1 82.56 67 LYS B N 1
ATOM 1102 C CA . LYS B 1 67 ? 5.594 -28.562 -6.934 1 82.56 67 LYS B CA 1
ATOM 1103 C C . LYS B 1 67 ? 6.281 -29.875 -7.312 1 82.56 67 LYS B C 1
ATOM 1105 O O . LYS B 1 67 ? 5.707 -30.953 -7.156 1 82.56 67 LYS B O 1
ATOM 1110 N N . ALA B 1 68 ? 7.5 -29.734 -7.711 1 83.5 68 ALA B N 1
ATOM 1111 C CA . ALA B 1 68 ? 8.266 -30.922 -8.094 1 83.5 68 ALA B CA 1
ATOM 1112 C C . ALA B 1 68 ? 8.75 -31.688 -6.867 1 83.5 68 ALA B C 1
ATOM 1114 O O . ALA B 1 68 ? 8.898 -32.906 -6.902 1 83.5 68 ALA B O 1
ATOM 1115 N N . ARG B 1 69 ? 8.938 -30.969 -5.867 1 75.75 69 ARG B N 1
ATOM 1116 C CA . ARG B 1 69 ? 9.422 -31.609 -4.648 1 75.75 69 ARG B CA 1
ATOM 1117 C C . ARG B 1 69 ? 8.281 -32.281 -3.904 1 75.75 69 ARG B C 1
ATOM 1119 O O . ARG B 1 69 ? 8.5 -33.25 -3.174 1 75.75 69 ARG B O 1
ATOM 1126 N N . LYS B 1 70 ? 7.121 -31.875 -4.172 1 68.56 70 LYS B N 1
ATOM 1127 C CA . LYS B 1 70 ? 6 -32.531 -3.516 1 68.56 70 LYS B CA 1
ATOM 1128 C C . LYS B 1 70 ? 5.598 -33.812 -4.262 1 68.56 70 LYS B C 1
ATOM 1130 O O . LYS B 1 70 ? 5.293 -34.844 -3.641 1 68.56 70 LYS B O 1
#

InterPro domains:
  IPR004370 4-oxalocrotonate tautomerase-like domain [PF01361] (2-60)
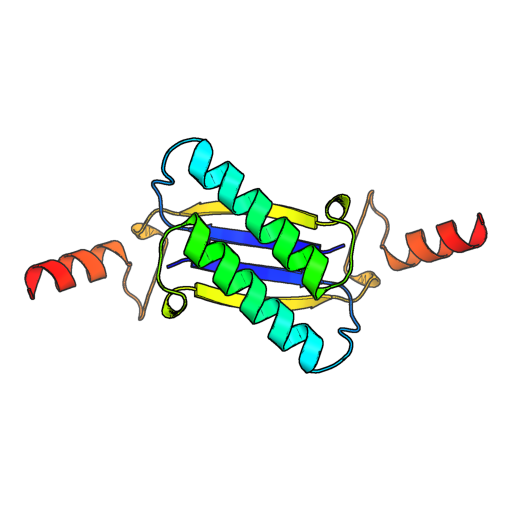  IPR014347 Tautomerase/MIF superfamily [G3DSA:3.30.429.10] (1-70)
  IPR014347 Tautomerase/MIF superfamily [SSF55331] (2-66)

Solvent-accessible surface area (backbone atoms only — not comparable to full-atom values): 7767 Å² total; per-residue (Å²): 104,40,42,34,41,38,38,36,54,66,82,72,68,58,76,60,37,54,52,45,34,55,50,37,38,39,50,24,52,20,65,40,69,68,43,66,56,87,48,53,45,77,47,80,43,77,38,56,45,77,75,35,71,55,100,89,34,35,42,51,60,53,51,53,51,54,60,68,71,103,106,40,41,34,40,38,36,35,54,68,79,73,81,49,78,59,40,55,52,45,36,55,50,36,37,37,51,23,50,18,66,40,69,70,42,66,57,88,48,51,45,77,47,80,41,76,39,55,44,76,76,35,73,57,96,87,32,35,41,51,58,52,52,51,51,55,61,67,71,102

Nearest PDB structures (foldseek):
  4fdx-assembly1_B  TM=9.365E-01  e=4.080E-05  Methylibium petroleiphilum PM1
  3m21-assembly1_F  TM=9.019E-01  e=3.322E-05  Helicobacter pylori 26695
  6ogm-assembly2_G  TM=8.791E-01  e=9.283E-05  Burkholderia lata
  3ry0-assembly1_A  TM=9.022E-01  e=2.112E-04  Streptomyces achromogenes
  3m21-assembly1_C  TM=9.010E-01  e=2.422E-04  Helicobacter pylori 26695

pLDDT: mean 91.91, std 6.66, range [68.56, 98.62]

Foldseek 3Di:
DEEEEAEDEDDDPDVVSVVVVLVVVLVVCCVVVVHDSVVYHYDYHHDHQQPDDDPRDGNVVVVVVVVVVD/DEEEEAEDEDDDDDVVSVVVVLVVVLVVCCVVVVHDSVVYHYDYHHDHQQPDDDPRDGNVVVVVVVVVVD

Organism: Cystobacter fuscus (strain ATCC 25194 / DSM 2262 / NBRC 100088 / M29) (NCBI:txid1242864)